Protein AF-A0A485AX51-F1 (afdb_monomer_lite)

Foldseek 3Di:
DDPDDDADFDPVLVVVLVVVVVVQVVCVVVVNHDPDLVLLPPFDFDQPCPDPDPSSSSNSRSSSCLRRLVPDQDPDHGVVLLVLLVQLLVLLVVLDPDDDPDSPVSSSVSSSVVSNVVSCVSVVPDDPPPVCVCCCVVPVSSVVSSVVSNPPD

Radius of gyration: 18.52 Å; chains: 1; bounding box: 38×30×52 Å

pLDDT: mean 83.09, std 11.22, range [34.0, 96.5]

Secondary structure (DSSP, 8-state):
----------HHHHHHHHHHHHHHHHHHHTT------GGG-SS-------SSSHHHHHHHHHHHHHTTTTS---SS--HHHHHHHHHHHHHHHTT-SS--S-HHHHHHHHHHHHHHHHHHHHTT-----TTTTTHHHH-HHHHHHHHHHHH--

Structure (mmCIF, N/CA/C/O backbone):
data_AF-A0A485AX51-F1
#
_entry.id   AF-A0A485AX51-F1
#
loop_
_atom_site.group_PDB
_atom_site.id
_atom_site.type_symbol
_atom_site.label_atom_id
_atom_site.label_alt_id
_atom_site.label_comp_id
_atom_site.label_asym_id
_atom_site.label_entity_id
_atom_site.label_seq_id
_atom_site.pdbx_PDB_ins_code
_atom_site.Cartn_x
_atom_site.Cartn_y
_atom_site.Cartn_z
_atom_site.occupancy
_atom_site.B_iso_or_equiv
_atom_site.auth_seq_id
_atom_site.auth_comp_id
_atom_site.auth_asym_id
_atom_site.auth_atom_id
_atom_site.pdbx_PDB_model_num
ATOM 1 N N . MET A 1 1 ? 10.110 15.513 17.846 1.00 34.00 1 MET A N 1
ATOM 2 C CA . MET A 1 1 ? 8.771 15.937 17.389 1.00 34.00 1 MET A CA 1
ATOM 3 C C . MET A 1 1 ? 8.409 15.068 16.193 1.00 34.00 1 MET A C 1
ATOM 5 O O . MET A 1 1 ? 8.931 15.291 15.112 1.00 34.00 1 MET A O 1
ATOM 9 N N . SER A 1 2 ? 7.656 13.989 16.422 1.00 38.25 2 SER A N 1
ATOM 10 C CA . SER A 1 2 ? 7.217 13.081 15.355 1.00 38.25 2 SER A CA 1
ATOM 11 C C . SER A 1 2 ? 6.112 13.782 14.566 1.00 38.25 2 SER A C 1
ATOM 13 O O . SER A 1 2 ? 5.036 14.034 15.104 1.00 38.25 2 SER A O 1
ATOM 15 N N . LEU A 1 3 ? 6.398 14.185 13.328 1.00 50.50 3 LEU A N 1
ATOM 16 C CA . LEU A 1 3 ? 5.372 14.642 12.396 1.00 50.50 3 LEU A CA 1
ATOM 17 C C . LEU A 1 3 ? 4.580 13.404 11.969 1.00 50.50 3 LEU A C 1
ATOM 19 O O . LEU A 1 3 ? 5.028 12.654 11.102 1.00 50.50 3 LEU A O 1
ATOM 23 N N . ALA A 1 4 ? 3.428 13.167 12.598 1.00 59.06 4 ALA A N 1
ATOM 24 C CA . ALA A 1 4 ? 2.505 12.144 12.126 1.00 59.06 4 ALA A CA 1
ATOM 25 C C . ALA A 1 4 ? 2.139 12.448 10.658 1.00 59.06 4 ALA A C 1
ATOM 27 O O . ALA A 1 4 ? 1.810 13.596 10.331 1.00 59.06 4 ALA A O 1
ATOM 28 N N . PRO A 1 5 ? 2.230 11.471 9.743 1.00 64.12 5 PRO A N 1
ATOM 29 C CA . PRO A 1 5 ? 2.022 11.709 8.331 1.00 64.12 5 PRO A CA 1
ATOM 30 C C . PRO A 1 5 ? 0.555 12.067 8.095 1.00 64.12 5 PRO A C 1
ATOM 32 O O . PRO A 1 5 ? -0.351 11.277 8.356 1.00 64.12 5 PRO A O 1
ATOM 35 N N . ALA A 1 6 ? 0.306 13.262 7.557 1.00 67.25 6 ALA A N 1
ATOM 36 C CA . ALA A 1 6 ? -1.037 13.674 7.173 1.00 67.25 6 ALA A CA 1
ATOM 37 C C . ALA A 1 6 ? -1.533 12.783 6.021 1.00 67.25 6 ALA A C 1
ATOM 39 O O . ALA A 1 6 ? -0.991 12.790 4.910 1.00 67.25 6 ALA A O 1
ATOM 40 N N . THR A 1 7 ? -2.545 11.963 6.291 1.00 73.06 7 THR A N 1
ATOM 41 C CA . THR A 1 7 ? -3.134 11.040 5.315 1.00 73.06 7 THR A CA 1
ATOM 42 C C . THR A 1 7 ? -4.379 11.660 4.707 1.00 73.06 7 THR A C 1
ATOM 44 O O . THR A 1 7 ? -5.375 11.870 5.394 1.00 73.06 7 THR A O 1
ATOM 47 N N . ARG A 1 8 ? -4.348 11.961 3.405 1.00 77.25 8 ARG A N 1
ATOM 48 C CA . ARG A 1 8 ? -5.536 12.439 2.689 1.00 77.25 8 ARG A CA 1
ATOM 49 C C . ARG A 1 8 ? -6.297 11.256 2.109 1.00 77.25 8 ARG A C 1
ATOM 51 O O . ARG A 1 8 ? -5.809 10.581 1.210 1.00 77.25 8 ARG A O 1
ATOM 58 N N . LEU A 1 9 ? -7.510 11.044 2.608 1.00 78.00 9 LEU A N 1
ATOM 59 C CA . LEU A 1 9 ? -8.449 10.071 2.061 1.00 78.00 9 LEU A CA 1
ATOM 60 C C . LEU A 1 9 ? -9.386 10.742 1.055 1.00 78.00 9 LEU A C 1
ATOM 62 O O . LEU A 1 9 ? -9.981 11.788 1.333 1.00 78.00 9 LEU A O 1
ATOM 66 N N . GLY A 1 10 ? -9.563 10.101 -0.100 1.00 80.69 10 GLY A N 1
ATOM 67 C CA . GLY A 1 10 ? -10.599 10.476 -1.059 1.00 80.69 10 GLY A CA 1
ATOM 68 C C . GLY A 1 10 ? -12.009 10.322 -0.473 1.00 80.69 10 GLY A C 1
ATOM 69 O O . GLY A 1 10 ? -12.208 9.765 0.607 1.00 80.69 10 GLY A O 1
ATOM 70 N N . TYR A 1 11 ? -13.023 10.811 -1.189 1.00 81.38 11 TYR A N 1
ATOM 71 C CA . TYR A 1 11 ? -14.420 10.735 -0.738 1.00 81.38 11 TYR A CA 1
ATOM 72 C C . TYR A 1 11 ? -14.872 9.297 -0.425 1.00 81.38 11 TYR A C 1
ATOM 74 O O . TYR A 1 11 ? -15.397 9.042 0.657 1.00 81.38 11 TYR A O 1
ATOM 82 N N . ASN A 1 12 ? -14.592 8.350 -1.325 1.00 81.06 12 ASN A N 1
ATOM 83 C CA . ASN A 1 12 ? -14.932 6.941 -1.116 1.00 81.06 12 ASN A CA 1
ATOM 84 C C . ASN A 1 12 ? -14.142 6.335 0.051 1.00 81.06 12 ASN A C 1
ATOM 86 O O . ASN A 1 12 ? -14.740 5.691 0.905 1.00 81.06 12 ASN A O 1
ATOM 90 N N . GLY A 1 13 ? -12.836 6.612 0.149 1.00 83.81 13 GLY A N 1
ATOM 91 C CA . GLY A 1 13 ? -12.007 6.126 1.258 1.00 83.81 13 GLY A CA 1
ATOM 92 C C . GLY A 1 13 ? -12.520 6.578 2.627 1.00 83.81 13 GLY A C 1
ATOM 93 O O . GLY A 1 13 ? -12.593 5.775 3.550 1.00 83.81 13 GLY A O 1
ATOM 94 N N . ARG A 1 14 ? -12.985 7.830 2.747 1.00 88.44 14 ARG A N 1
ATOM 95 C CA . ARG A 1 14 ? -13.615 8.327 3.983 1.00 88.44 14 ARG A CA 1
ATOM 96 C C . ARG A 1 14 ? -14.893 7.569 4.338 1.00 88.44 14 ARG A C 1
ATOM 98 O O . ARG A 1 14 ? -15.076 7.214 5.497 1.00 88.44 14 ARG A O 1
ATOM 105 N N . LYS A 1 15 ? -15.763 7.298 3.359 1.00 88.31 15 LYS A N 1
ATOM 106 C CA . LYS A 1 15 ? -16.984 6.507 3.587 1.00 88.31 15 LYS A CA 1
ATOM 107 C C . LYS A 1 15 ? -16.663 5.090 4.051 1.00 88.31 15 LYS A C 1
ATOM 109 O O . LYS A 1 15 ? -17.234 4.644 5.040 1.00 88.31 15 LYS A O 1
ATOM 114 N N . TYR A 1 16 ? -15.743 4.412 3.366 1.00 88.00 16 TYR A N 1
ATOM 115 C CA . TYR A 1 16 ? -15.329 3.058 3.731 1.00 88.00 16 TYR A CA 1
ATOM 116 C C . TYR A 1 16 ? -14.746 3.004 5.140 1.00 88.00 16 TYR A C 1
ATOM 118 O O . TYR A 1 16 ? -15.143 2.147 5.924 1.00 88.00 16 TYR A O 1
ATOM 126 N N . LEU A 1 17 ? -13.876 3.956 5.488 1.00 91.06 17 LEU A N 1
ATOM 127 C CA . LEU A 1 17 ? -13.289 4.027 6.821 1.00 91.06 17 LEU A CA 1
ATOM 128 C C . LEU A 1 17 ? -14.355 4.212 7.911 1.00 91.06 17 LEU A C 1
ATOM 130 O O . LEU A 1 17 ? -14.312 3.526 8.927 1.00 91.06 17 LEU A O 1
ATOM 134 N N . LEU A 1 18 ? -15.338 5.092 7.692 1.00 92.94 18 LEU A N 1
ATOM 135 C CA . LEU A 1 18 ? -16.434 5.305 8.644 1.00 92.94 18 LEU A CA 1
ATOM 136 C C . LEU A 1 18 ? -17.280 4.044 8.848 1.00 92.94 18 LEU A C 1
ATOM 138 O O . LEU A 1 18 ? -17.619 3.709 9.984 1.00 92.94 18 LEU A O 1
ATOM 142 N N . VAL A 1 19 ? -17.608 3.339 7.762 1.00 92.31 19 VAL A N 1
ATOM 143 C CA . VAL A 1 19 ? -18.356 2.077 7.834 1.00 92.31 19 VAL A CA 1
ATOM 144 C C . VAL A 1 19 ? -17.548 1.023 8.588 1.00 92.31 19 VAL A C 1
ATOM 146 O O . VAL A 1 19 ? -18.079 0.405 9.508 1.00 92.31 19 VAL A O 1
ATOM 149 N N . TYR A 1 20 ? -16.264 0.859 8.257 1.00 92.50 20 TYR A N 1
ATOM 150 C CA . TYR A 1 20 ? -15.386 -0.090 8.938 1.00 92.50 20 TYR A CA 1
ATOM 151 C C . TYR A 1 20 ? -15.294 0.197 10.437 1.00 92.50 20 TYR A C 1
ATOM 153 O O . TYR A 1 20 ? -15.545 -0.698 11.236 1.00 92.50 20 TYR A O 1
ATOM 161 N N . LEU A 1 21 ? -15.007 1.443 10.828 1.00 94.38 21 LEU A N 1
ATOM 162 C CA . LEU A 1 21 ? -14.894 1.822 12.238 1.00 94.38 21 LEU A CA 1
ATOM 163 C C . LEU A 1 21 ? -16.207 1.596 12.993 1.00 94.38 21 LEU A C 1
ATOM 165 O O . LEU A 1 21 ? -16.190 1.105 14.117 1.00 94.38 21 LEU A O 1
ATOM 169 N N . SER A 1 22 ? -17.349 1.891 12.366 1.00 95.12 22 SER A N 1
ATOM 170 C CA . SER A 1 22 ? -18.664 1.636 12.968 1.00 95.12 22 SER A CA 1
ATOM 171 C C . SER A 1 22 ? -18.877 0.144 13.248 1.00 95.12 22 SER A C 1
ATOM 173 O O . SER A 1 22 ? -19.359 -0.225 14.319 1.00 95.12 22 SER A O 1
ATOM 175 N N . LEU A 1 23 ? -18.486 -0.721 12.307 1.00 94.44 23 LEU A N 1
ATOM 176 C CA . LEU A 1 23 ? -18.565 -2.174 12.463 1.00 94.44 23 LEU A CA 1
ATOM 177 C C . LEU A 1 23 ? -17.560 -2.696 13.495 1.00 94.44 23 LEU A C 1
ATOM 179 O O . LEU A 1 23 ? -17.936 -3.512 14.333 1.00 94.44 23 LEU A O 1
ATOM 183 N N . ALA A 1 24 ? -16.317 -2.213 13.464 1.00 93.81 24 ALA A N 1
ATOM 184 C CA . ALA A 1 24 ? -15.263 -2.600 14.396 1.00 93.81 24 ALA A CA 1
ATOM 185 C C . ALA A 1 24 ? -15.654 -2.258 15.838 1.00 93.81 24 ALA A C 1
ATOM 187 O O . ALA A 1 24 ? -15.677 -3.140 16.686 1.00 93.81 24 ALA A O 1
ATOM 188 N N . LEU A 1 25 ? -16.090 -1.023 16.103 1.00 95.00 25 LEU A N 1
ATOM 189 C CA . LEU A 1 25 ? -16.519 -0.606 17.442 1.00 95.00 25 LEU A CA 1
ATOM 190 C C . LEU A 1 25 ? -17.720 -1.413 17.949 1.00 95.00 25 LEU A C 1
ATOM 192 O O . LEU A 1 25 ? -17.779 -1.777 19.122 1.00 95.00 25 LEU A O 1
ATOM 196 N N . HIS A 1 26 ? -18.681 -1.719 17.074 1.00 96.50 26 HIS A N 1
ATOM 197 C CA . HIS A 1 26 ? -19.831 -2.545 17.443 1.00 96.50 26 HIS A CA 1
ATOM 198 C C . HIS A 1 26 ? -19.438 -3.993 17.750 1.00 96.50 26 HIS A C 1
ATOM 200 O O . HIS A 1 26 ? -19.996 -4.607 18.659 1.00 96.50 26 HIS A O 1
ATOM 206 N N . ARG A 1 27 ? -18.473 -4.529 17.001 1.00 95.19 27 ARG A N 1
ATOM 207 C CA . ARG A 1 27 ? -17.911 -5.866 17.187 1.00 95.19 27 ARG A CA 1
ATOM 208 C C . ARG A 1 27 ? -17.113 -5.956 18.496 1.00 95.19 27 ARG A C 1
ATOM 210 O O . ARG A 1 27 ? -17.414 -6.826 19.307 1.00 95.19 27 ARG A O 1
ATOM 217 N N . ILE A 1 28 ? -16.217 -5.002 18.749 1.00 94.69 28 ILE A N 1
ATOM 218 C CA . ILE A 1 28 ? -15.446 -4.859 19.998 1.00 94.69 28 ILE A CA 1
ATOM 219 C C . ILE A 1 28 ? -16.390 -4.755 21.202 1.00 94.69 28 ILE A C 1
ATOM 221 O O . ILE A 1 28 ? -16.275 -5.500 22.169 1.00 94.69 28 ILE A O 1
ATOM 225 N N . LYS A 1 29 ? -17.429 -3.910 21.124 1.00 95.44 29 LYS A N 1
ATOM 226 C CA . LYS A 1 29 ? -18.430 -3.776 22.200 1.00 95.44 29 LYS A CA 1
ATOM 227 C C . LYS A 1 29 ? -19.137 -5.097 22.545 1.00 95.44 29 LYS A C 1
ATOM 229 O O . LYS A 1 29 ? -19.657 -5.242 23.649 1.00 95.44 29 LYS A O 1
ATOM 234 N N . ARG A 1 30 ? -19.200 -6.042 21.604 1.00 96.44 30 ARG A N 1
ATOM 235 C CA . ARG A 1 30 ? -19.802 -7.371 21.785 1.00 96.44 30 ARG A CA 1
ATOM 236 C C . ARG A 1 30 ? -18.787 -8.452 22.186 1.00 96.44 30 ARG A C 1
ATOM 238 O O . ARG A 1 30 ? -19.191 -9.604 22.299 1.00 96.44 30 ARG A O 1
ATOM 245 N N . GLY A 1 31 ? -17.520 -8.099 22.413 1.00 94.75 31 GLY A N 1
ATOM 246 C CA . GLY A 1 31 ? -16.452 -9.044 22.757 1.00 94.75 31 GLY A CA 1
ATOM 247 C C . GLY A 1 31 ? -16.045 -9.938 21.586 1.00 94.75 31 GLY A C 1
ATOM 248 O O . GLY A 1 31 ? -15.770 -11.122 21.768 1.00 94.75 31 GLY A O 1
ATOM 249 N N . HIS A 1 32 ? -16.110 -9.406 20.365 1.00 94.75 32 HIS A N 1
ATOM 250 C CA . HIS A 1 32 ? -15.766 -10.118 19.133 1.00 94.75 32 HIS A CA 1
ATOM 251 C C . HIS A 1 32 ? -14.505 -9.546 18.474 1.00 94.75 32 HIS A C 1
ATOM 253 O O . HIS A 1 32 ? -14.442 -9.444 17.250 1.00 94.75 32 HIS A O 1
ATOM 259 N N . ASP A 1 33 ? -13.540 -9.119 19.277 1.00 93.75 33 ASP A N 1
ATOM 260 C CA . ASP A 1 33 ? -12.263 -8.523 18.883 1.00 93.75 33 ASP A CA 1
ATOM 261 C C . ASP A 1 33 ? -11.487 -9.401 17.881 1.00 93.75 33 ASP A C 1
ATOM 263 O O . ASP A 1 33 ? -11.658 -10.624 17.831 1.00 93.75 33 ASP A O 1
ATOM 267 N N . ILE A 1 34 ? -10.668 -8.774 17.031 1.00 92.38 34 ILE A N 1
ATOM 268 C CA . ILE A 1 34 ? -9.740 -9.513 16.169 1.00 92.38 34 ILE A CA 1
ATOM 269 C C . ILE A 1 34 ? -8.627 -10.018 17.075 1.00 92.38 34 ILE A C 1
ATOM 271 O O . ILE A 1 34 ? -8.007 -9.231 17.768 1.00 92.38 34 ILE A O 1
ATOM 275 N N . THR A 1 35 ? -8.380 -11.323 17.052 1.00 89.44 35 THR A N 1
ATOM 276 C CA . THR A 1 35 ? -7.332 -11.973 17.860 1.00 89.44 35 THR A CA 1
ATOM 277 C C . THR A 1 35 ? -6.253 -12.646 17.010 1.00 89.44 35 THR A C 1
ATOM 279 O O . THR A 1 35 ? -5.344 -13.290 17.528 1.00 89.44 35 THR A O 1
ATOM 282 N N . ASP A 1 36 ? -6.385 -12.560 15.683 1.00 89.25 36 ASP A N 1
ATOM 283 C CA . ASP A 1 36 ? -5.388 -13.025 14.724 1.00 89.25 36 ASP A CA 1
ATOM 284 C C . ASP A 1 36 ? -5.323 -12.059 13.540 1.00 89.25 36 ASP A C 1
ATOM 286 O O . ASP A 1 36 ? -6.054 -12.178 12.552 1.00 89.25 36 ASP A O 1
ATOM 290 N N . SER A 1 37 ? -4.424 -11.085 13.646 1.00 86.38 37 SER A N 1
ATOM 291 C CA . SER A 1 37 ? -4.192 -10.074 12.616 1.00 86.38 37 SER A CA 1
ATOM 292 C C . SER A 1 37 ? -3.098 -10.465 11.612 1.00 86.38 37 SER A C 1
ATOM 294 O O . SER A 1 37 ? -2.713 -9.651 10.771 1.00 86.38 37 SER A O 1
ATOM 296 N N . ARG A 1 38 ? -2.597 -11.715 11.614 1.00 86.44 38 ARG A N 1
ATOM 297 C CA . ARG A 1 38 ? -1.468 -12.136 10.750 1.00 86.44 38 ARG A CA 1
ATOM 298 C C . ARG A 1 38 ? -1.719 -11.901 9.263 1.00 86.44 38 ARG A C 1
ATOM 300 O O . ARG A 1 38 ? -0.789 -11.597 8.518 1.00 86.44 38 ARG A O 1
ATOM 307 N N . MET A 1 39 ? -2.973 -12.004 8.825 1.00 82.69 39 MET A N 1
ATOM 308 C CA . MET A 1 39 ? -3.362 -11.727 7.437 1.00 82.69 39 MET A CA 1
ATOM 309 C C . MET A 1 39 ? -3.204 -10.251 7.044 1.00 82.69 39 MET A C 1
ATOM 311 O O . MET A 1 39 ? -3.188 -9.946 5.854 1.00 82.69 39 MET A O 1
ATOM 315 N N . CYS A 1 40 ? -3.050 -9.347 8.012 1.00 83.75 40 CYS A N 1
ATOM 316 C CA . CYS A 1 40 ? -2.834 -7.917 7.813 1.00 83.75 40 CYS A CA 1
ATOM 317 C C . CYS A 1 40 ? -1.353 -7.515 7.836 1.00 83.75 40 CYS A C 1
ATOM 319 O O . CYS A 1 40 ? -1.059 -6.350 7.600 1.00 83.75 40 CYS A O 1
ATOM 321 N N . ASN A 1 41 ? -0.416 -8.449 8.038 1.00 84.69 41 ASN A N 1
ATOM 322 C CA . ASN A 1 41 ? 1.022 -8.165 8.089 1.00 84.69 41 ASN A CA 1
ATOM 323 C C . ASN A 1 41 ? 1.757 -8.581 6.801 1.00 84.69 41 ASN A C 1
ATOM 325 O O . ASN A 1 41 ? 2.671 -9.404 6.821 1.00 84.69 41 ASN A O 1
ATOM 329 N N . PHE A 1 42 ? 1.313 -8.071 5.652 1.00 86.75 42 PHE A N 1
ATOM 330 C CA . PHE A 1 42 ? 1.953 -8.360 4.358 1.00 86.75 42 PHE A CA 1
ATOM 331 C C . PHE A 1 42 ? 2.723 -7.174 3.770 1.00 86.75 42 PHE A C 1
ATOM 333 O O . PHE A 1 42 ? 3.427 -7.354 2.779 1.00 86.75 42 PHE A O 1
ATOM 340 N N . LEU A 1 43 ? 2.586 -5.984 4.360 1.00 86.56 43 LEU A N 1
ATOM 341 C CA . LEU A 1 43 ? 3.319 -4.769 4.013 1.00 86.56 43 LEU A CA 1
ATOM 342 C C . LEU A 1 43 ? 3.531 -3.935 5.276 1.00 86.56 43 LEU A C 1
ATOM 344 O O . LEU A 1 43 ? 2.680 -3.913 6.164 1.00 86.56 43 LEU A O 1
ATOM 348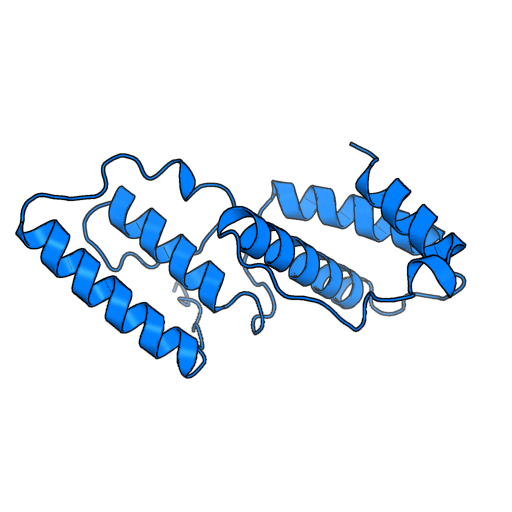 N N . THR A 1 44 ? 4.626 -3.187 5.312 1.00 86.56 44 THR A N 1
ATOM 349 C CA . THR A 1 44 ? 4.866 -2.171 6.339 1.00 86.56 44 THR A CA 1
ATOM 350 C C . THR A 1 44 ? 3.808 -1.060 6.266 1.00 86.56 44 THR A C 1
ATOM 352 O O . THR A 1 44 ? 3.566 -0.479 5.202 1.00 86.56 44 THR A O 1
ATOM 355 N N . THR A 1 45 ? 3.191 -0.738 7.405 1.00 85.50 45 THR A N 1
ATOM 356 C CA . THR A 1 45 ? 2.180 0.321 7.561 1.00 85.50 45 THR A CA 1
ATOM 357 C C . THR A 1 45 ? 2.639 1.371 8.571 1.00 85.50 45 THR A C 1
ATOM 359 O O . THR A 1 45 ? 3.598 1.175 9.317 1.00 85.50 45 THR A O 1
ATOM 362 N N . TYR A 1 46 ? 1.980 2.532 8.564 1.00 84.50 46 TYR A N 1
ATOM 363 C CA . TYR A 1 46 ? 2.198 3.530 9.606 1.00 84.50 46 TYR A CA 1
ATOM 364 C C . TYR A 1 46 ? 1.307 3.201 10.812 1.00 84.50 46 TYR A C 1
ATOM 366 O O . TYR A 1 46 ? 0.104 3.057 10.594 1.00 84.50 46 TYR A O 1
ATOM 374 N N . PRO A 1 47 ? 1.849 3.141 12.043 1.00 86.75 47 PRO A N 1
ATOM 375 C CA . PRO A 1 47 ? 1.060 2.848 13.232 1.00 86.75 47 PRO A CA 1
ATOM 376 C C . PRO A 1 47 ? 0.270 4.085 13.667 1.00 86.75 47 PRO A C 1
ATOM 378 O O . PRO A 1 47 ? 0.832 5.010 14.259 1.00 86.75 47 PRO A O 1
ATOM 381 N N . TYR A 1 48 ? -1.030 4.140 13.363 1.00 84.56 48 TYR A N 1
ATOM 382 C CA . TYR A 1 48 ? -1.853 5.301 13.727 1.00 84.56 48 TYR A CA 1
ATOM 383 C C . TYR A 1 48 ? -2.319 5.273 15.189 1.00 84.56 48 TYR A C 1
ATOM 385 O O . TYR A 1 48 ? -2.720 6.320 15.698 1.00 84.56 48 TYR A O 1
ATOM 393 N N . ALA A 1 49 ? -2.254 4.113 15.853 1.00 86.06 49 ALA A N 1
ATOM 394 C CA . ALA A 1 49 ? -2.620 3.923 17.260 1.00 86.06 49 ALA A CA 1
ATOM 395 C C . ALA A 1 49 ? -4.030 4.455 17.606 1.00 86.06 49 ALA A C 1
ATOM 397 O O . ALA A 1 49 ? -4.227 5.148 18.603 1.00 86.06 49 ALA A O 1
ATOM 398 N N . VAL A 1 50 ? -5.010 4.183 16.737 1.00 87.44 50 VAL A N 1
ATOM 399 C CA . VAL A 1 50 ? -6.384 4.708 16.866 1.00 87.44 50 VAL A CA 1
ATOM 400 C C . VAL A 1 50 ? -7.222 3.873 17.836 1.00 87.44 50 VAL A C 1
ATOM 402 O O . VAL A 1 50 ? -8.042 4.422 18.569 1.00 87.44 50 VAL A O 1
ATOM 405 N N . LEU A 1 51 ? -7.043 2.554 17.819 1.00 88.69 51 LEU A N 1
ATOM 406 C CA . LEU A 1 51 ? -7.706 1.592 18.696 1.00 88.69 51 LEU A CA 1
ATOM 407 C C . LEU A 1 51 ? -6.757 1.181 19.830 1.00 88.69 51 LEU A C 1
ATOM 409 O O . LEU A 1 51 ? -5.556 1.426 19.765 1.00 88.69 51 LEU A O 1
ATOM 413 N N . SER A 1 52 ? -7.295 0.618 20.911 1.00 85.56 52 SER A N 1
ATOM 414 C CA . SER A 1 52 ? -6.486 0.229 22.079 1.00 85.56 52 SER A CA 1
ATOM 415 C C . SER A 1 52 ? -5.881 -1.168 21.964 1.00 85.56 52 SER A C 1
ATOM 417 O O . SER A 1 52 ? -4.893 -1.441 22.633 1.00 85.56 52 SER A O 1
ATOM 419 N N . ASP A 1 53 ? -6.490 -2.033 21.155 1.00 91.25 53 ASP A N 1
ATOM 420 C CA . ASP A 1 53 ? -6.023 -3.391 20.898 1.00 91.25 53 ASP A CA 1
ATOM 421 C C . ASP A 1 53 ? -5.055 -3.416 19.702 1.00 91.25 53 ASP A C 1
ATOM 423 O O . ASP A 1 53 ? -5.274 -2.721 18.702 1.00 91.25 53 ASP A O 1
ATOM 427 N N . ASP A 1 54 ? -3.976 -4.190 19.826 1.00 90.81 54 ASP A N 1
ATOM 428 C CA . ASP A 1 54 ? -2.886 -4.230 18.845 1.00 90.81 54 ASP A CA 1
ATOM 429 C C . ASP A 1 54 ? -3.307 -4.911 17.537 1.00 90.81 54 ASP A C 1
ATOM 431 O O . ASP A 1 54 ? -2.962 -4.427 16.455 1.00 90.81 54 ASP A O 1
ATOM 435 N N . ASP A 1 55 ? -4.084 -5.994 17.614 1.00 92.19 55 ASP A N 1
ATOM 436 C CA . ASP A 1 55 ? -4.556 -6.729 16.441 1.00 92.19 55 ASP A CA 1
ATOM 437 C C . ASP A 1 55 ? -5.585 -5.897 15.662 1.00 92.19 55 ASP A C 1
ATOM 439 O O . ASP A 1 55 ? -5.507 -5.778 14.434 1.00 92.19 55 ASP A O 1
ATOM 443 N N . GLU A 1 56 ? -6.503 -5.242 16.372 1.00 93.12 56 GLU A N 1
ATOM 444 C CA . GLU A 1 56 ? -7.45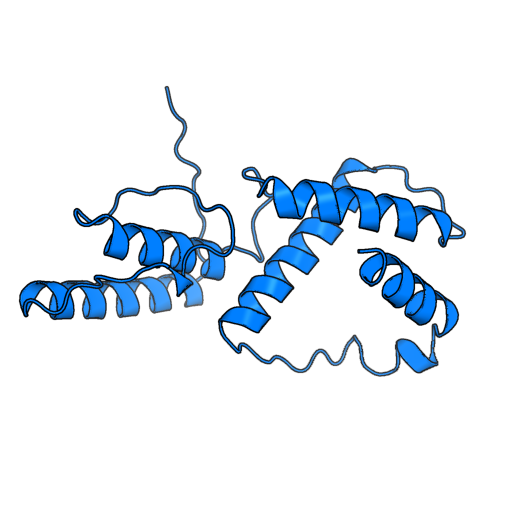2 -4.288 15.793 1.00 93.12 56 GLU A CA 1
ATOM 445 C C . GLU A 1 56 ? -6.751 -3.115 15.099 1.00 93.12 56 GLU A C 1
ATOM 447 O O . GLU A 1 56 ? -7.128 -2.723 13.984 1.00 93.12 56 GLU A O 1
ATOM 452 N N . ASN A 1 57 ? -5.723 -2.553 15.742 1.00 91.88 57 ASN A N 1
ATOM 453 C CA . ASN A 1 57 ? -4.926 -1.484 15.153 1.00 91.88 57 ASN A CA 1
ATOM 454 C C . ASN A 1 57 ? -4.189 -1.954 13.909 1.00 91.88 57 ASN A C 1
ATOM 456 O O . ASN A 1 57 ? -4.232 -1.254 12.902 1.00 91.88 57 ASN A O 1
ATOM 460 N N . LEU A 1 58 ? -3.566 -3.134 13.936 1.00 91.50 58 LEU A N 1
ATOM 461 C CA . LEU A 1 58 ? -2.832 -3.640 12.780 1.00 91.50 58 LEU A CA 1
ATOM 462 C C . LEU A 1 58 ? -3.753 -3.790 11.563 1.00 91.50 58 LEU A C 1
ATOM 464 O O . LEU A 1 58 ? -3.402 -3.395 10.445 1.00 91.50 58 LEU A O 1
ATOM 468 N N . CYS A 1 59 ? -4.968 -4.300 11.779 1.00 90.75 59 CYS A N 1
ATOM 469 C CA . CYS A 1 59 ? -5.986 -4.376 10.738 1.00 90.75 59 CYS A CA 1
ATOM 470 C C . CYS A 1 59 ? -6.395 -2.988 10.222 1.00 90.75 59 CYS A C 1
ATOM 472 O O . CYS A 1 59 ? -6.508 -2.786 9.008 1.00 90.75 59 CYS A O 1
ATOM 474 N N . LEU A 1 60 ? -6.596 -2.018 11.117 1.00 91.50 60 LEU A N 1
ATOM 475 C CA . LEU A 1 60 ? -6.966 -0.650 10.756 1.00 91.50 60 LEU A CA 1
ATOM 476 C C . LEU A 1 60 ? -5.847 0.085 10.002 1.00 91.50 60 LEU A C 1
ATOM 478 O O . LEU A 1 60 ? -6.118 0.760 9.007 1.00 91.50 60 LEU A O 1
ATOM 482 N N . ASP A 1 61 ? -4.597 -0.067 10.426 1.00 90.19 61 ASP A N 1
ATOM 483 C CA . ASP A 1 61 ? -3.431 0.537 9.786 1.00 90.19 61 ASP A CA 1
ATOM 484 C C . ASP A 1 61 ? -3.275 0.010 8.353 1.00 90.19 61 ASP A C 1
ATOM 486 O O . ASP A 1 61 ? -3.081 0.790 7.411 1.00 90.19 61 ASP A O 1
ATOM 490 N N . MET A 1 62 ? -3.449 -1.304 8.165 1.00 89.56 62 MET A N 1
ATOM 491 C CA . MET A 1 62 ? -3.448 -1.931 6.843 1.00 89.56 62 MET A CA 1
ATOM 492 C C . MET A 1 62 ? -4.624 -1.464 5.980 1.00 89.56 62 MET A C 1
ATOM 494 O O . MET A 1 62 ? -4.450 -1.163 4.795 1.00 89.56 62 MET A O 1
ATOM 498 N N . LEU A 1 63 ? -5.818 -1.314 6.561 1.00 89.12 63 LEU A N 1
ATOM 499 C CA . LEU A 1 63 ? -6.962 -0.744 5.853 1.00 89.12 63 LEU A CA 1
ATOM 500 C C . LEU A 1 63 ? -6.662 0.685 5.380 1.00 89.12 63 LEU A C 1
ATOM 502 O O . LEU A 1 63 ? -6.877 1.001 4.211 1.00 89.12 63 LEU A O 1
ATOM 506 N N . ILE A 1 64 ? -6.140 1.556 6.244 1.00 87.25 64 ILE A N 1
ATOM 507 C CA . ILE A 1 64 ? -5.814 2.942 5.876 1.00 87.25 64 ILE A CA 1
ATOM 508 C C . ILE A 1 64 ? -4.755 2.971 4.766 1.00 87.25 64 ILE A C 1
ATOM 510 O O . ILE A 1 64 ? -4.874 3.756 3.817 1.00 87.25 64 ILE A O 1
ATOM 514 N N . ALA A 1 65 ? -3.755 2.093 4.831 1.00 84.12 65 ALA A N 1
ATOM 515 C CA . ALA A 1 65 ? -2.771 1.931 3.766 1.00 84.12 65 ALA A CA 1
ATOM 516 C C . ALA A 1 65 ? -3.438 1.537 2.430 1.00 84.12 65 ALA A C 1
ATOM 518 O O . ALA A 1 65 ? -3.212 2.182 1.401 1.00 84.12 65 ALA A O 1
ATOM 519 N N . SER A 1 66 ? -4.376 0.584 2.463 1.00 83.50 66 SER A N 1
ATOM 520 C CA . SER A 1 66 ? -5.166 0.152 1.298 1.00 83.50 66 SER A CA 1
ATOM 521 C C . SER A 1 66 ? -6.101 1.217 0.718 1.00 83.50 66 SER A C 1
ATOM 523 O O . SER A 1 66 ? -6.516 1.121 -0.432 1.00 83.50 66 SER A O 1
ATOM 525 N N . LEU A 1 67 ? -6.430 2.263 1.474 1.00 83.00 67 LEU A N 1
ATOM 526 C CA . LEU A 1 67 ? -7.266 3.365 0.991 1.00 83.00 67 LEU A CA 1
ATOM 527 C C . LEU A 1 67 ? -6.443 4.531 0.426 1.00 83.00 67 LEU A C 1
ATOM 529 O O . LEU A 1 67 ? -7.013 5.488 -0.103 1.00 83.00 67 LEU A O 1
ATOM 533 N N . THR A 1 68 ? -5.115 4.485 0.564 1.00 77.94 68 THR A N 1
ATOM 534 C CA . THR A 1 68 ? -4.227 5.631 0.304 1.00 77.94 68 THR A CA 1
ATOM 535 C C . THR A 1 68 ? -3.120 5.342 -0.706 1.00 77.94 68 THR A C 1
ATOM 537 O O . THR A 1 68 ? -2.417 6.273 -1.101 1.00 77.94 68 THR A O 1
ATOM 540 N N . PHE A 1 69 ? -3.023 4.102 -1.202 1.00 70.00 69 PHE A N 1
ATOM 541 C CA . PHE A 1 69 ? -1.982 3.656 -2.139 1.00 70.00 69 PHE A CA 1
ATOM 542 C C . PHE A 1 69 ? -1.911 4.449 -3.455 1.00 70.00 69 PHE A C 1
ATOM 544 O O . PHE A 1 69 ? -0.850 4.527 -4.057 1.00 70.00 69 PHE A O 1
ATOM 551 N N . ILE A 1 70 ? -3.015 5.059 -3.903 1.00 63.66 70 ILE A N 1
ATOM 552 C CA . ILE A 1 70 ? -3.081 5.780 -5.191 1.00 63.66 70 ILE A CA 1
ATOM 553 C C . ILE A 1 70 ? -2.498 7.203 -5.094 1.00 63.66 70 ILE A C 1
ATOM 555 O O . ILE A 1 70 ? -2.102 7.786 -6.100 1.00 63.66 70 ILE A O 1
ATOM 559 N N . HIS A 1 71 ? -2.472 7.806 -3.901 1.00 57.47 71 HIS A N 1
ATOM 560 C CA . HIS A 1 71 ? -2.335 9.264 -3.758 1.00 57.47 71 HIS A CA 1
ATOM 561 C C . HIS A 1 71 ? -1.146 9.726 -2.913 1.00 57.47 71 HIS A C 1
ATOM 563 O O . HIS A 1 71 ? -1.071 10.912 -2.579 1.00 57.47 71 HIS A O 1
ATOM 569 N N . ARG A 1 72 ? -0.218 8.835 -2.552 1.00 54.25 72 ARG A N 1
ATOM 570 C CA . ARG A 1 72 ? 0.920 9.198 -1.703 1.00 54.25 72 ARG A CA 1
ATOM 571 C C . ARG A 1 72 ? 2.255 9.146 -2.446 1.00 54.25 72 ARG A C 1
ATOM 573 O O . ARG A 1 72 ? 2.590 8.092 -2.977 1.00 54.25 72 ARG A O 1
ATOM 580 N N . PRO A 1 73 ? 3.082 10.211 -2.395 1.00 53.94 73 PRO A N 1
ATOM 581 C CA . PRO A 1 73 ? 4.521 9.999 -2.420 1.00 53.94 73 PRO A CA 1
ATOM 582 C C . PRO A 1 73 ? 4.849 9.131 -1.202 1.00 53.94 73 PRO A C 1
ATOM 584 O O . PRO A 1 73 ? 4.576 9.512 -0.062 1.00 53.94 73 PRO A O 1
ATOM 587 N N . PHE A 1 74 ? 5.320 7.914 -1.453 1.00 61.62 74 PHE A N 1
ATOM 588 C CA . PHE A 1 74 ? 5.589 6.945 -0.405 1.00 61.62 74 PHE A CA 1
ATOM 589 C C . PHE A 1 74 ? 6.743 7.454 0.470 1.00 61.62 74 PHE A C 1
ATOM 591 O O . PHE A 1 74 ? 7.898 7.475 0.057 1.00 61.62 74 PHE A O 1
ATOM 598 N N . THR A 1 75 ? 6.422 7.916 1.679 1.00 63.47 75 THR A N 1
ATOM 599 C CA . THR A 1 75 ? 7.408 8.291 2.709 1.00 63.47 75 THR A CA 1
ATOM 600 C C . THR A 1 75 ? 7.748 7.121 3.634 1.00 63.47 75 THR A C 1
ATOM 602 O O . THR A 1 75 ? 8.536 7.290 4.558 1.00 63.47 75 THR A O 1
ATOM 605 N N . LEU A 1 76 ? 7.134 5.952 3.421 1.00 74.00 76 LEU A N 1
ATOM 606 C CA . LEU A 1 76 ? 7.289 4.758 4.250 1.00 74.00 76 LEU A CA 1
ATOM 607 C C . LEU A 1 76 ? 7.482 3.526 3.368 1.00 74.00 76 LEU A C 1
ATOM 609 O O . LEU A 1 76 ? 6.514 2.902 2.954 1.00 74.00 76 LEU A O 1
ATOM 613 N N . TYR A 1 77 ? 8.726 3.179 3.072 1.00 80.06 77 TYR A N 1
ATOM 614 C CA . TYR A 1 77 ? 9.030 2.007 2.261 1.00 80.06 77 TYR A CA 1
ATOM 615 C C . TYR A 1 77 ? 9.029 0.738 3.110 1.00 80.06 77 TYR A C 1
ATOM 617 O O . TYR A 1 77 ? 9.654 0.696 4.168 1.00 80.06 77 TYR A O 1
ATOM 625 N N . ASP A 1 78 ? 8.366 -0.302 2.614 1.00 86.88 78 ASP A N 1
ATOM 626 C CA . ASP A 1 78 ? 8.533 -1.652 3.124 1.00 86.88 78 ASP A CA 1
ATOM 627 C C . ASP A 1 78 ? 9.931 -2.154 2.719 1.00 86.88 78 ASP A C 1
ATOM 629 O O . ASP A 1 78 ? 10.239 -2.135 1.525 1.00 86.88 78 ASP A O 1
ATOM 633 N N . PRO A 1 79 ? 10.805 -2.558 3.659 1.00 86.75 79 PRO A N 1
ATOM 634 C CA . PRO A 1 79 ? 12.203 -2.856 3.344 1.00 86.75 79 PRO A CA 1
ATOM 635 C C . PRO A 1 79 ? 12.390 -3.999 2.342 1.00 86.75 79 PRO A C 1
ATOM 637 O O . PRO A 1 79 ? 13.252 -3.917 1.462 1.00 86.75 79 PRO A O 1
ATOM 640 N N . LEU A 1 80 ? 11.585 -5.060 2.459 1.00 89.38 80 LEU A N 1
ATOM 641 C CA . LEU A 1 80 ? 11.679 -6.226 1.580 1.00 89.38 80 LEU A CA 1
ATOM 642 C C . LEU A 1 80 ? 11.183 -5.872 0.182 1.00 89.38 80 LEU A C 1
ATOM 644 O O . LEU A 1 80 ? 11.862 -6.156 -0.810 1.00 89.38 80 LEU A O 1
ATOM 648 N N . LEU A 1 81 ? 10.041 -5.184 0.108 1.00 90.12 81 LEU A N 1
ATOM 649 C CA . LEU A 1 81 ? 9.510 -4.703 -1.158 1.00 90.12 81 LEU A CA 1
ATOM 650 C C . LEU A 1 81 ? 10.460 -3.698 -1.812 1.00 90.12 81 LEU A C 1
ATOM 652 O O . LEU A 1 81 ? 10.704 -3.791 -3.007 1.00 90.12 81 LEU A O 1
ATOM 656 N N . ALA A 1 82 ? 11.037 -2.771 -1.050 1.00 90.75 82 ALA A N 1
ATOM 657 C CA . ALA A 1 82 ? 11.961 -1.768 -1.565 1.00 90.75 82 ALA A CA 1
ATOM 658 C C . ALA A 1 82 ? 13.192 -2.409 -2.209 1.00 90.75 82 ALA A C 1
ATOM 660 O O . ALA A 1 82 ? 13.565 -2.061 -3.331 1.00 90.75 82 ALA A O 1
ATOM 661 N N . ALA A 1 83 ? 13.783 -3.400 -1.53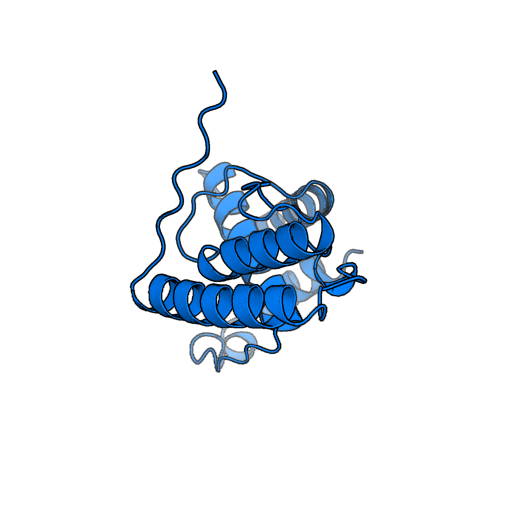7 1.00 90.94 83 ALA A N 1
ATOM 662 C CA . ALA A 1 83 ? 14.909 -4.149 -2.077 1.00 90.94 83 ALA A CA 1
ATOM 663 C C . ALA A 1 83 ? 14.538 -4.892 -3.370 1.00 90.94 83 ALA A C 1
ATOM 665 O O . ALA A 1 83 ? 15.315 -4.883 -4.326 1.00 90.94 83 ALA A O 1
ATOM 666 N N . HIS A 1 84 ? 13.356 -5.513 -3.422 1.00 91.19 84 HIS A N 1
ATOM 667 C CA . HIS A 1 84 ? 12.861 -6.183 -4.625 1.00 91.19 84 HIS A CA 1
ATOM 668 C C . HIS A 1 84 ? 12.612 -5.186 -5.770 1.00 91.19 84 HIS A C 1
ATOM 670 O O . HIS A 1 84 ? 13.135 -5.358 -6.871 1.00 91.19 84 HIS A O 1
ATOM 676 N N . VAL A 1 85 ? 11.902 -4.087 -5.505 1.00 91.75 85 VAL A N 1
ATOM 677 C CA . VAL A 1 85 ? 11.597 -3.044 -6.495 1.00 91.75 85 VAL A CA 1
ATOM 678 C C . VAL A 1 85 ? 12.868 -2.403 -7.040 1.00 91.75 85 VAL A C 1
ATOM 680 O O . VAL A 1 85 ? 12.924 -2.103 -8.230 1.00 91.75 85 VAL A O 1
ATOM 683 N N . MET A 1 86 ? 13.903 -2.218 -6.220 1.00 91.31 86 MET A N 1
ATOM 684 C CA . MET A 1 86 ? 15.186 -1.686 -6.681 1.00 91.31 86 MET A CA 1
ATOM 685 C C . MET A 1 86 ? 15.824 -2.615 -7.725 1.00 91.31 86 MET A C 1
ATOM 687 O O . MET A 1 86 ? 16.168 -2.159 -8.815 1.00 91.31 86 MET A O 1
ATOM 691 N N . ARG A 1 87 ? 15.872 -3.929 -7.456 1.00 90.81 87 ARG A N 1
ATOM 692 C CA . ARG A 1 87 ? 16.378 -4.927 -8.419 1.00 90.81 87 ARG A CA 1
ATOM 693 C C . ARG A 1 87 ? 15.555 -4.954 -9.706 1.00 90.81 87 ARG A C 1
ATOM 695 O O . ARG A 1 87 ? 16.123 -4.979 -10.798 1.00 90.81 87 ARG A O 1
ATOM 702 N N . VAL A 1 88 ? 14.227 -4.923 -9.584 1.00 91.06 88 VAL A N 1
ATOM 703 C CA . VAL A 1 88 ? 13.310 -4.880 -10.733 1.00 91.06 88 VAL A CA 1
ATOM 704 C C . VAL A 1 88 ? 13.525 -3.606 -11.549 1.00 91.06 88 VAL A C 1
ATOM 706 O O . VAL A 1 88 ? 13.619 -3.673 -12.771 1.00 91.06 88 VAL A O 1
ATOM 709 N N . SER A 1 89 ? 13.662 -2.453 -10.894 1.00 91.25 89 SER A N 1
ATOM 710 C CA . SER A 1 89 ? 13.869 -1.154 -11.546 1.00 91.25 89 SER A CA 1
ATOM 711 C C . SER A 1 89 ? 15.165 -1.121 -12.353 1.00 91.25 89 SER A C 1
ATOM 713 O O . SER A 1 89 ? 15.161 -0.640 -13.489 1.00 91.25 89 SER A O 1
ATOM 715 N N . ASP A 1 90 ? 16.251 -1.670 -11.802 1.00 88.81 90 ASP A N 1
ATOM 716 C CA . ASP A 1 90 ? 17.534 -1.785 -12.496 1.00 88.81 90 ASP A CA 1
ATOM 717 C C . ASP A 1 90 ? 17.441 -2.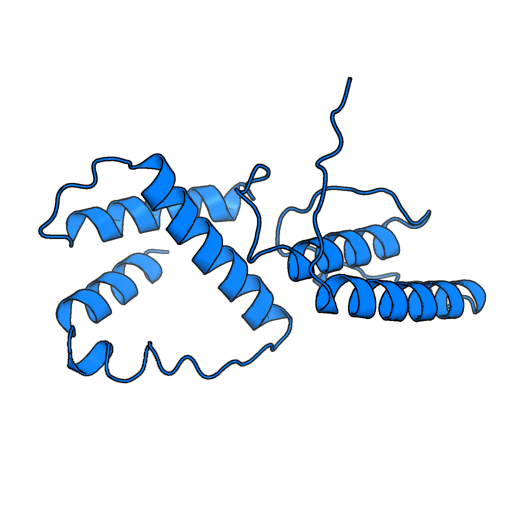759 -13.679 1.00 88.81 90 ASP A C 1
ATOM 719 O O . ASP A 1 90 ? 17.852 -2.419 -14.792 1.00 88.81 90 ASP A O 1
ATOM 723 N N . ALA A 1 91 ? 16.829 -3.932 -13.487 1.00 88.94 91 ALA A N 1
ATOM 724 C CA . ALA A 1 91 ? 16.615 -4.904 -14.558 1.00 88.94 91 ALA A CA 1
ATOM 725 C C . ALA A 1 91 ? 15.767 -4.328 -15.705 1.00 88.94 91 ALA A C 1
ATOM 727 O O . ALA A 1 91 ? 16.112 -4.507 -16.875 1.00 88.94 91 ALA A O 1
ATOM 728 N N . LEU A 1 92 ? 14.692 -3.599 -15.393 1.00 88.56 92 LEU A N 1
ATOM 729 C CA . LEU A 1 92 ? 13.851 -2.933 -16.387 1.00 88.56 92 LEU A CA 1
ATOM 730 C C . LEU A 1 92 ? 14.625 -1.856 -17.149 1.00 88.56 92 LEU A C 1
ATOM 732 O O . LEU A 1 92 ? 14.517 -1.801 -18.372 1.00 88.56 92 LEU A O 1
ATOM 736 N N . SER A 1 93 ? 15.445 -1.057 -16.457 1.00 87.00 93 SER A N 1
ATOM 737 C CA . SER A 1 93 ? 16.230 0.008 -17.091 1.00 87.00 93 SER A CA 1
ATOM 738 C C . SER A 1 93 ? 17.159 -0.510 -18.195 1.00 87.00 93 SER A C 1
ATOM 740 O O . SER A 1 93 ? 17.274 0.125 -19.239 1.00 87.00 93 SER A O 1
ATOM 742 N N . GLY A 1 94 ? 17.744 -1.701 -18.020 1.00 80.88 94 GLY A N 1
ATOM 743 C CA . GLY A 1 94 ? 18.634 -2.311 -19.013 1.00 80.88 94 GLY A CA 1
ATOM 744 C C . GLY A 1 94 ? 17.943 -2.757 -20.308 1.00 80.88 94 GLY A C 1
ATOM 745 O O . GLY A 1 94 ? 18.622 -2.989 -21.303 1.00 80.88 94 GLY A O 1
ATOM 746 N N . GLY A 1 95 ? 16.612 -2.880 -20.312 1.00 77.62 95 GLY A N 1
ATOM 747 C CA . GLY A 1 95 ? 15.826 -3.230 -21.503 1.00 77.62 95 GLY A CA 1
ATOM 748 C C . GLY A 1 95 ? 15.244 -2.029 -22.243 1.00 77.62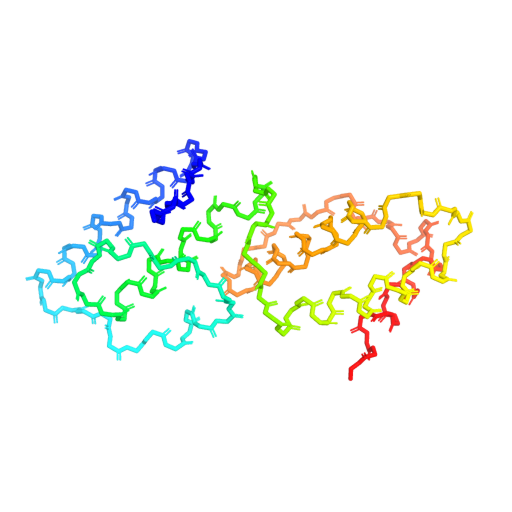 95 GLY A C 1
ATOM 749 O O . GLY A 1 95 ? 14.578 -2.206 -23.263 1.00 77.62 95 GLY A O 1
ATOM 750 N N . LEU A 1 96 ? 15.452 -0.812 -21.735 1.00 81.44 96 LEU A N 1
ATOM 751 C CA . LEU A 1 96 ? 14.936 0.405 -22.347 1.00 81.44 96 LEU A CA 1
ATOM 752 C C . LEU A 1 96 ? 15.976 1.010 -23.285 1.00 81.44 96 LEU A C 1
ATOM 754 O O . LEU A 1 96 ? 17.105 1.287 -22.894 1.00 81.44 96 LEU A O 1
ATOM 758 N N . ASN A 1 97 ? 15.556 1.323 -24.510 1.00 82.38 97 ASN A N 1
ATOM 759 C CA . ASN A 1 97 ? 16.338 2.152 -25.427 1.00 82.38 97 ASN A CA 1
ATOM 760 C C . ASN A 1 97 ? 16.130 3.652 -25.124 1.00 82.38 97 ASN A C 1
ATOM 762 O O . ASN A 1 97 ? 15.801 4.437 -26.011 1.00 82.38 97 ASN A O 1
ATOM 766 N N . ALA A 1 98 ? 16.197 4.030 -23.844 1.00 82.50 98 ALA A N 1
ATOM 767 C CA . ALA A 1 98 ? 15.956 5.388 -23.368 1.00 82.50 98 ALA A CA 1
ATOM 768 C C . ALA A 1 98 ? 16.751 5.674 -22.089 1.00 82.50 98 ALA A C 1
ATOM 770 O O . ALA A 1 98 ? 16.918 4.805 -21.233 1.00 82.50 98 ALA A O 1
ATOM 771 N N . THR A 1 99 ? 17.194 6.921 -21.932 1.00 85.31 99 THR A N 1
ATOM 772 C CA . THR A 1 99 ? 17.910 7.370 -20.734 1.00 85.31 99 THR A CA 1
ATOM 773 C C . THR A 1 99 ? 16.926 7.781 -19.644 1.00 85.31 99 THR A C 1
ATOM 775 O O . THR A 1 99 ? 16.124 8.698 -19.819 1.00 85.31 99 THR A O 1
ATOM 778 N N . ILE A 1 100 ? 17.016 7.141 -18.479 1.00 88.06 100 ILE A N 1
ATOM 779 C CA . ILE A 1 100 ? 16.251 7.536 -17.293 1.00 88.06 100 ILE A CA 1
ATOM 780 C C . ILE A 1 100 ? 16.994 8.675 -16.587 1.00 88.06 100 ILE A C 1
ATOM 782 O O . ILE A 1 100 ? 17.979 8.448 -15.886 1.00 88.06 100 ILE A O 1
ATOM 786 N N . HIS A 1 101 ? 16.509 9.905 -16.753 1.00 86.62 101 HIS A N 1
ATOM 787 C CA . HIS A 1 101 ? 17.119 11.089 -16.137 1.00 86.62 101 HIS A CA 1
ATOM 788 C C . HIS A 1 101 ? 16.797 11.240 -14.644 1.00 86.62 101 HIS A C 1
ATOM 790 O O . HIS A 1 101 ? 17.597 11.800 -13.900 1.00 86.62 101 HIS A O 1
ATOM 796 N N . ASN A 1 102 ? 15.650 10.727 -14.186 1.00 89.38 102 ASN A N 1
ATOM 797 C CA . ASN A 1 102 ? 15.243 10.793 -12.784 1.00 89.38 102 ASN A CA 1
ATOM 798 C C . ASN A 1 102 ? 14.970 9.390 -12.229 1.00 89.38 102 ASN A C 1
ATOM 800 O O . ASN A 1 102 ? 13.842 8.898 -12.250 1.00 89.38 102 ASN A O 1
ATOM 804 N N . ARG A 1 103 ? 16.029 8.747 -11.726 1.00 87.44 103 ARG A N 1
ATOM 805 C CA . ARG A 1 103 ? 15.953 7.394 -11.154 1.00 87.44 103 ARG A CA 1
ATOM 806 C C . ARG A 1 103 ? 15.056 7.311 -9.920 1.00 87.44 103 ARG A C 1
ATOM 808 O O . ARG A 1 103 ? 14.444 6.275 -9.698 1.00 87.44 103 ARG A O 1
ATOM 815 N N . HIS A 1 104 ? 14.957 8.391 -9.144 1.00 85.75 104 HIS A N 1
ATOM 816 C CA . HIS A 1 104 ? 14.108 8.423 -7.956 1.00 85.75 104 HIS A CA 1
ATOM 817 C C . HIS A 1 104 ? 12.623 8.364 -8.329 1.00 85.75 104 HIS A C 1
ATOM 819 O O . HIS A 1 104 ? 11.889 7.556 -7.770 1.00 85.75 104 HIS A O 1
ATOM 825 N N . LEU A 1 105 ? 12.179 9.187 -9.288 1.00 85.75 105 LEU A N 1
ATOM 826 C CA . LEU A 1 105 ? 10.792 9.136 -9.769 1.00 85.75 105 LEU A CA 1
ATOM 827 C C . LEU A 1 105 ? 10.482 7.804 -10.458 1.00 85.75 105 LEU A C 1
ATOM 829 O O . LEU A 1 105 ? 9.448 7.213 -10.180 1.00 85.75 105 LEU A O 1
ATOM 833 N N . TRP A 1 106 ? 11.414 7.292 -11.267 1.00 88.31 106 TRP A N 1
ATOM 834 C CA . TRP A 1 106 ? 11.297 5.968 -11.884 1.00 88.31 106 TRP A CA 1
ATOM 835 C C . TRP A 1 106 ? 11.054 4.858 -10.853 1.00 88.31 106 TRP A C 1
ATOM 837 O O . TRP A 1 106 ? 10.102 4.090 -10.973 1.00 88.31 106 TRP A O 1
ATOM 847 N N . TYR A 1 107 ? 11.889 4.803 -9.814 1.00 89.81 107 TYR A N 1
ATOM 848 C CA . TYR A 1 107 ? 11.736 3.843 -8.726 1.00 89.81 107 TYR A CA 1
ATOM 849 C C . TYR A 1 107 ? 10.413 4.039 -7.974 1.00 89.81 107 TYR A C 1
ATOM 851 O O . TYR A 1 107 ? 9.707 3.065 -7.721 1.00 89.81 107 TYR A O 1
ATOM 859 N N . ALA A 1 108 ? 10.056 5.283 -7.639 1.00 86.25 108 ALA A N 1
ATOM 860 C CA . ALA A 1 108 ? 8.836 5.585 -6.896 1.00 86.25 108 ALA A CA 1
ATOM 861 C C . ALA A 1 108 ? 7.573 5.150 -7.658 1.00 86.25 108 ALA A C 1
ATOM 863 O O . ALA A 1 108 ? 6.663 4.586 -7.054 1.00 86.25 108 ALA A O 1
ATOM 864 N N . ASP A 1 109 ? 7.533 5.349 -8.977 1.00 86.19 109 ASP A N 1
ATOM 865 C CA . ASP A 1 109 ? 6.407 4.931 -9.815 1.00 86.19 109 ASP A CA 1
ATOM 866 C C . ASP A 1 109 ? 6.264 3.403 -9.858 1.00 86.19 109 ASP A C 1
ATOM 868 O O . ASP A 1 109 ? 5.160 2.879 -9.680 1.00 86.19 109 ASP A O 1
ATOM 872 N N . ILE A 1 110 ? 7.374 2.673 -10.022 1.00 89.12 110 ILE A N 1
ATOM 873 C CA . ILE A 1 110 ? 7.366 1.201 -10.006 1.00 89.12 110 ILE A CA 1
ATOM 874 C C . ILE A 1 110 ? 6.967 0.683 -8.623 1.00 89.12 110 ILE A C 1
ATOM 876 O O . ILE A 1 110 ? 6.132 -0.218 -8.524 1.00 89.12 110 ILE A O 1
ATOM 880 N N . TYR A 1 111 ? 7.528 1.262 -7.559 1.00 89.44 111 TYR A N 1
ATOM 881 C CA . TYR A 1 111 ? 7.202 0.890 -6.186 1.00 89.44 111 TYR A CA 1
ATOM 882 C C . TYR A 1 111 ? 5.706 1.058 -5.924 1.00 89.44 111 TYR A C 1
ATOM 884 O O . TYR A 1 111 ? 5.053 0.120 -5.473 1.00 89.44 111 TYR A O 1
ATOM 892 N N . ASN A 1 112 ? 5.147 2.223 -6.266 1.00 85.06 112 ASN A N 1
ATOM 893 C CA . ASN A 1 112 ? 3.727 2.514 -6.091 1.00 85.06 112 ASN A CA 1
ATOM 894 C C . ASN A 1 112 ? 2.846 1.527 -6.863 1.00 85.06 112 ASN A C 1
ATOM 896 O O . ASN A 1 112 ? 1.843 1.054 -6.329 1.00 85.06 112 ASN A O 1
ATOM 900 N N . PHE A 1 113 ? 3.228 1.185 -8.097 1.00 85.88 113 PHE A N 1
ATOM 901 C CA . PHE A 1 113 ? 2.485 0.223 -8.904 1.00 85.88 113 PHE A CA 1
ATOM 902 C C . PHE A 1 113 ? 2.492 -1.182 -8.285 1.00 85.88 113 PHE A C 1
ATOM 904 O O . PHE A 1 113 ? 1.435 -1.795 -8.141 1.00 85.88 113 PHE A O 1
ATOM 911 N N . ILE A 1 114 ? 3.659 -1.689 -7.873 1.00 88.06 114 ILE A N 1
ATOM 912 C CA . ILE A 1 114 ? 3.769 -3.025 -7.268 1.00 88.06 114 ILE A CA 1
ATOM 913 C C . ILE A 1 114 ? 3.068 -3.061 -5.904 1.00 88.06 114 ILE A C 1
ATOM 915 O O . ILE A 1 114 ? 2.325 -4.000 -5.622 1.00 88.06 114 ILE A O 1
ATOM 919 N N . TYR A 1 115 ? 3.224 -2.019 -5.087 1.00 87.50 115 TYR A N 1
ATOM 920 C CA . TYR A 1 115 ? 2.527 -1.876 -3.809 1.00 87.50 115 TYR A CA 1
ATOM 921 C C . TYR A 1 115 ? 0.999 -1.931 -3.989 1.00 87.50 115 TYR A C 1
ATOM 923 O O . TYR A 1 115 ? 0.309 -2.689 -3.303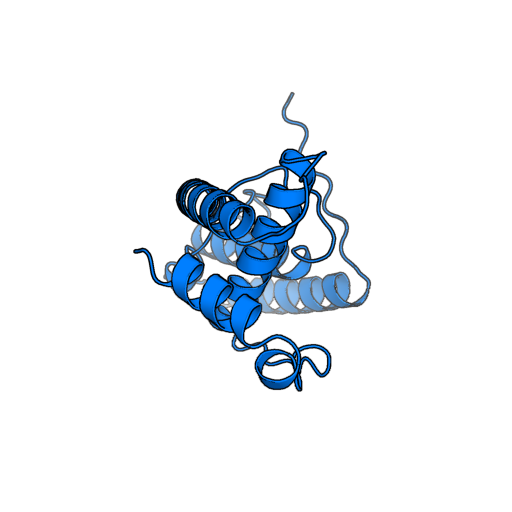 1.00 87.50 115 TYR A O 1
ATOM 931 N N . ALA A 1 116 ? 0.472 -1.185 -4.966 1.00 83.00 116 ALA A N 1
ATOM 932 C CA . ALA A 1 116 ? -0.941 -1.209 -5.331 1.00 83.00 116 ALA A CA 1
ATOM 933 C C . ALA A 1 116 ? -1.403 -2.607 -5.767 1.00 83.00 116 ALA A C 1
ATOM 935 O O . ALA A 1 116 ? -2.451 -3.074 -5.322 1.00 83.00 116 ALA A O 1
ATOM 936 N N . ALA A 1 117 ? -0.613 -3.288 -6.602 1.00 85.12 117 ALA A N 1
ATOM 937 C CA . ALA A 1 117 ? -0.924 -4.628 -7.090 1.00 85.12 117 ALA A CA 1
ATOM 938 C C . ALA A 1 117 ? -0.958 -5.670 -5.958 1.00 85.12 117 ALA A C 1
ATOM 940 O O . ALA A 1 117 ? -1.839 -6.529 -5.950 1.00 85.12 117 ALA A O 1
ATOM 941 N N . ILE A 1 118 ? -0.055 -5.576 -4.972 1.00 87.69 118 ILE A N 1
ATOM 942 C CA . ILE A 1 118 ? -0.056 -6.451 -3.787 1.00 87.69 118 ILE A CA 1
ATOM 943 C C . ILE A 1 118 ? -1.347 -6.261 -2.987 1.00 87.69 118 ILE A C 1
ATOM 945 O O . ILE A 1 118 ? -2.016 -7.244 -2.669 1.00 87.69 118 ILE A O 1
ATOM 949 N N . ILE A 1 119 ? -1.732 -5.013 -2.706 1.00 84.25 119 ILE A N 1
ATOM 950 C CA . ILE A 1 119 ? -2.985 -4.696 -2.002 1.00 84.25 119 ILE A CA 1
ATOM 951 C C . ILE A 1 119 ? -4.185 -5.234 -2.780 1.00 84.25 119 ILE A C 1
ATOM 953 O O . ILE A 1 119 ? -5.027 -5.928 -2.212 1.00 84.25 119 ILE A O 1
ATOM 957 N N . GLN A 1 120 ? -4.256 -4.958 -4.082 1.00 81.81 120 GLN A N 1
ATOM 958 C CA . GLN A 1 120 ? -5.350 -5.431 -4.926 1.00 81.81 120 GLN A CA 1
ATOM 959 C C . GLN A 1 120 ? -5.457 -6.956 -4.923 1.00 81.81 120 GLN A C 1
ATOM 961 O O . GLN A 1 120 ? -6.554 -7.491 -4.774 1.00 81.81 120 GLN A O 1
ATOM 966 N N . ASN A 1 121 ? -4.327 -7.658 -5.032 1.00 84.31 121 ASN A N 1
ATOM 967 C CA . ASN A 1 121 ? -4.292 -9.113 -5.002 1.00 84.31 121 ASN A CA 1
ATOM 968 C C . ASN A 1 121 ? -4.764 -9.664 -3.648 1.00 84.31 121 ASN A C 1
ATOM 970 O O . ASN A 1 121 ? -5.620 -10.547 -3.618 1.00 84.31 121 ASN A O 1
ATOM 974 N N . LYS A 1 122 ? -4.265 -9.103 -2.539 1.00 85.25 122 LYS A N 1
ATOM 975 C CA . LYS A 1 122 ? -4.602 -9.541 -1.176 1.00 85.25 122 LYS A CA 1
ATOM 976 C C . LYS A 1 122 ? -6.066 -9.325 -0.816 1.00 85.25 122 LYS A C 1
ATOM 978 O O . LYS A 1 122 ? -6.651 -10.172 -0.154 1.00 85.25 122 LYS A O 1
ATOM 983 N N . PHE A 1 123 ? -6.664 -8.228 -1.273 1.00 78.81 123 PHE A N 1
ATOM 984 C CA . PHE A 1 123 ? -8.075 -7.926 -1.027 1.00 78.81 123 PHE A CA 1
ATOM 985 C C . PHE A 1 123 ? -9.012 -8.417 -2.139 1.00 78.81 123 PHE A C 1
ATOM 987 O O . PHE A 1 123 ? -10.194 -8.080 -2.127 1.00 78.81 123 PHE A O 1
ATOM 994 N N . HIS A 1 124 ? -8.505 -9.194 -3.104 1.00 78.62 124 HIS A N 1
ATOM 995 C CA . HIS A 1 124 ? -9.268 -9.672 -4.261 1.00 78.62 124 HIS A CA 1
ATOM 996 C C . HIS A 1 124 ? -9.998 -8.546 -5.021 1.00 78.62 124 HIS A C 1
ATOM 998 O O . HIS A 1 124 ? -11.089 -8.732 -5.562 1.00 78.62 124 HIS A O 1
ATOM 1004 N N . LEU A 1 125 ? -9.383 -7.362 -5.075 1.00 70.81 125 LEU A N 1
ATOM 1005 C CA . LEU A 1 125 ? -9.894 -6.202 -5.795 1.00 70.81 125 LEU A CA 1
ATOM 1006 C C . LEU A 1 125 ? -9.534 -6.348 -7.274 1.00 70.81 125 LEU A C 1
ATOM 1008 O O . LEU A 1 125 ? -8.461 -5.934 -7.712 1.00 70.81 125 LEU A O 1
ATOM 1012 N N . TRP A 1 126 ? -10.419 -6.980 -8.039 1.00 61.59 126 TRP A N 1
ATOM 1013 C CA . TRP A 1 126 ? -10.217 -7.169 -9.470 1.00 61.59 126 TRP A CA 1
ATOM 1014 C C . TRP A 1 126 ? -10.749 -5.965 -10.249 1.00 61.59 126 TRP A C 1
ATOM 1016 O O . TRP A 1 126 ? -11.936 -5.643 -10.179 1.00 61.59 126 TRP A O 1
ATOM 1026 N N . PHE A 1 127 ? -9.877 -5.315 -11.015 1.00 64.06 127 PHE A N 1
ATOM 1027 C CA . PHE A 1 127 ? -10.265 -4.278 -11.964 1.00 64.06 127 PHE A CA 1
ATOM 1028 C C . PHE A 1 127 ? -9.739 -4.657 -13.342 1.00 64.06 127 PHE A C 1
ATOM 1030 O O . PHE A 1 127 ? -8.550 -4.921 -13.503 1.00 64.06 127 PHE A O 1
ATOM 1037 N N . ASP A 1 128 ? -10.631 -4.676 -14.330 1.00 62.94 128 ASP A N 1
ATOM 1038 C CA . ASP A 1 128 ? -10.243 -4.840 -15.727 1.00 62.94 128 ASP A CA 1
ATOM 1039 C C . ASP A 1 128 ? -9.454 -3.602 -16.181 1.00 62.94 128 ASP A C 1
ATOM 1041 O O . ASP A 1 128 ? -10.022 -2.515 -16.354 1.00 62.94 128 ASP A O 1
ATOM 1045 N N . ASP A 1 129 ? -8.137 -3.747 -16.347 1.00 69.88 129 ASP A N 1
ATOM 1046 C CA . ASP A 1 129 ? -7.303 -2.688 -16.903 1.00 69.88 129 ASP A CA 1
ATOM 1047 C C . ASP A 1 129 ? -7.266 -2.787 -18.428 1.00 69.88 129 ASP A C 1
ATOM 1049 O O . ASP A 1 129 ? -6.359 -3.353 -19.047 1.00 69.88 129 ASP A O 1
ATOM 1053 N N . LYS A 1 130 ? -8.250 -2.134 -19.047 1.00 75.44 130 LYS A N 1
ATOM 1054 C CA . LYS A 1 130 ? -8.359 -2.002 -20.504 1.00 75.44 130 LYS A CA 1
ATOM 1055 C C . LYS A 1 130 ? -7.116 -1.391 -21.160 1.00 75.44 130 LYS A C 1
ATOM 1057 O O . LYS A 1 130 ? -6.979 -1.504 -22.374 1.00 75.44 130 LYS A O 1
ATOM 1062 N N . LYS A 1 131 ? -6.223 -0.731 -20.409 1.00 70.44 131 LYS A N 1
ATOM 1063 C CA . LYS A 1 131 ? -4.963 -0.182 -20.939 1.00 70.44 131 LYS A CA 1
ATOM 1064 C C . LYS A 1 131 ? -3.880 -1.247 -21.094 1.00 70.44 131 LYS A C 1
ATOM 1066 O O . LYS A 1 131 ? -2.956 -1.042 -21.876 1.00 70.44 131 LYS A O 1
ATOM 1071 N N . LEU A 1 132 ? -3.992 -2.366 -20.378 1.00 72.94 132 LEU A N 1
ATOM 1072 C CA . LEU A 1 132 ? -3.108 -3.523 -20.526 1.00 72.94 132 LEU A CA 1
ATOM 1073 C C . LEU A 1 132 ? -3.562 -4.460 -21.651 1.00 72.94 132 LEU A C 1
ATOM 1075 O O . LEU A 1 132 ? -2.762 -5.268 -22.135 1.00 72.94 132 LEU A O 1
ATOM 1079 N N . HIS A 1 133 ? -4.806 -4.318 -22.125 1.00 75.81 133 HIS A N 1
ATOM 1080 C CA . HIS A 1 133 ? -5.250 -4.992 -23.339 1.00 75.81 133 HIS A CA 1
ATOM 1081 C C . HIS A 1 133 ? -4.322 -4.651 -24.504 1.00 75.81 133 HIS A C 1
ATOM 1083 O O . HIS A 1 133 ? -3.893 -3.515 -24.689 1.00 75.81 133 HIS A O 1
ATOM 1089 N N . ASP A 1 134 ? -3.991 -5.673 -25.287 1.00 81.38 134 ASP A N 1
ATOM 1090 C CA . ASP A 1 134 ? -3.055 -5.612 -26.406 1.00 81.38 134 ASP A CA 1
ATOM 1091 C C . ASP A 1 134 ? -1.595 -5.273 -26.085 1.00 81.38 134 ASP A C 1
ATOM 1093 O O . ASP A 1 134 ? -0.790 -5.324 -27.013 1.00 81.38 134 ASP A O 1
ATOM 1097 N N . VAL A 1 135 ? -1.186 -4.978 -24.845 1.00 83.81 135 VAL A N 1
ATOM 1098 C CA . VAL A 1 135 ? 0.223 -4.627 -24.560 1.00 83.81 135 VAL A CA 1
ATOM 1099 C C . VAL A 1 135 ? 1.165 -5.764 -24.952 1.00 83.81 135 VAL A C 1
ATOM 1101 O O . VAL A 1 135 ? 2.163 -5.524 -25.629 1.00 83.81 135 VAL A O 1
ATOM 1104 N N . GLN A 1 136 ? 0.806 -7.012 -24.639 1.00 85.62 136 GLN A N 1
ATOM 1105 C CA . GLN A 1 136 ? 1.563 -8.189 -25.075 1.00 85.62 136 GLN A CA 1
ATOM 1106 C C . GLN A 1 136 ? 1.677 -8.278 -26.608 1.00 85.62 136 GLN A C 1
ATOM 1108 O O . GLN A 1 136 ? 2.712 -8.691 -27.128 1.00 85.62 136 GLN A O 1
ATOM 1113 N N . ARG A 1 137 ? 0.625 -7.882 -27.337 1.00 87.62 137 ARG A N 1
ATOM 1114 C CA . ARG A 1 137 ? 0.581 -7.911 -28.806 1.00 87.62 137 ARG A CA 1
ATOM 1115 C C . ARG A 1 137 ? 1.370 -6.757 -29.430 1.00 87.62 137 ARG A C 1
ATOM 1117 O O . ARG A 1 137 ? 2.093 -6.973 -30.395 1.00 87.62 137 ARG A O 1
ATOM 1124 N N . ARG A 1 138 ? 1.226 -5.541 -28.895 1.00 87.19 138 ARG A N 1
ATOM 1125 C CA . ARG A 1 138 ? 1.824 -4.301 -29.421 1.00 87.19 138 ARG A CA 1
ATOM 1126 C C . ARG A 1 138 ? 3.293 -4.149 -29.036 1.00 87.19 138 ARG A C 1
ATOM 1128 O O . ARG A 1 138 ? 4.074 -3.644 -29.833 1.00 87.19 138 ARG A O 1
ATOM 1135 N N . TYR A 1 139 ? 3.673 -4.610 -27.845 1.00 86.56 139 TYR A N 1
ATOM 1136 C CA . TYR A 1 139 ? 5.025 -4.479 -27.298 1.00 86.56 139 TYR A CA 1
ATOM 1137 C C . TYR A 1 139 ? 5.539 -5.818 -26.734 1.00 86.56 139 TYR A C 1
ATOM 1139 O O . TYR A 1 139 ? 5.848 -5.922 -25.545 1.00 86.56 139 TYR A O 1
ATOM 1147 N N . PRO A 1 140 ? 5.669 -6.868 -27.567 1.00 87.81 140 PRO A N 1
ATOM 1148 C CA . PRO A 1 140 ? 5.994 -8.218 -27.099 1.00 87.81 140 PRO A CA 1
ATOM 1149 C C . PRO A 1 140 ? 7.373 -8.320 -26.436 1.00 87.81 140 PRO A C 1
ATOM 1151 O O . PRO A 1 140 ? 7.554 -9.113 -25.513 1.00 87.81 140 PRO A O 1
ATOM 1154 N N . GLN A 1 141 ? 8.353 -7.529 -26.885 1.00 85.62 141 GLN A N 1
ATOM 1155 C CA . GLN A 1 141 ? 9.690 -7.506 -26.283 1.00 85.62 141 GLN A CA 1
ATOM 1156 C C . GLN A 1 141 ? 9.664 -6.872 -24.889 1.00 85.62 141 GLN A C 1
ATOM 1158 O O . GLN A 1 141 ? 10.173 -7.473 -23.947 1.00 85.62 141 GLN A O 1
ATOM 1163 N N . LEU A 1 142 ? 8.996 -5.720 -24.745 1.00 84.00 142 LEU A N 1
ATOM 1164 C CA . LEU A 1 142 ? 8.793 -5.063 -23.452 1.00 84.00 142 LEU A CA 1
ATOM 1165 C C . LEU A 1 142 ? 8.057 -5.990 -22.480 1.00 84.00 142 LEU A C 1
ATOM 1167 O O . LEU A 1 142 ? 8.480 -6.146 -21.341 1.00 84.00 142 LEU A O 1
ATOM 1171 N N . TRP A 1 143 ? 7.003 -6.661 -22.950 1.00 86.81 143 TRP A N 1
ATOM 1172 C CA . TRP A 1 143 ? 6.254 -7.627 -22.151 1.00 86.81 143 TRP A CA 1
ATOM 1173 C C . TRP A 1 143 ? 7.147 -8.748 -21.606 1.00 86.81 143 TRP A C 1
ATOM 1175 O O . TRP A 1 143 ? 7.151 -9.007 -20.404 1.00 86.81 143 TRP A O 1
ATOM 1185 N N . ARG A 1 144 ? 7.953 -9.387 -22.467 1.00 87.50 144 ARG A N 1
ATOM 1186 C CA . ARG A 1 144 ? 8.893 -10.435 -22.032 1.00 87.50 144 ARG A CA 1
ATOM 1187 C C . ARG A 1 144 ? 9.932 -9.898 -21.056 1.00 87.50 144 ARG A C 1
ATOM 1189 O O . ARG A 1 144 ? 10.237 -10.579 -20.083 1.00 87.50 144 ARG A O 1
ATOM 1196 N N . HIS A 1 145 ? 10.455 -8.700 -21.305 1.00 86.06 145 HIS A N 1
ATOM 1197 C CA . HIS A 1 145 ? 11.456 -8.075 -20.445 1.00 86.06 145 HIS A CA 1
ATOM 1198 C C . HIS A 1 145 ? 10.902 -7.810 -19.043 1.00 86.06 145 HIS A C 1
ATOM 1200 O O . HIS A 1 145 ? 11.531 -8.176 -18.055 1.00 86.06 145 HIS A O 1
ATOM 1206 N N . VAL A 1 146 ? 9.678 -7.277 -18.950 1.00 86.94 146 VAL A N 1
ATOM 1207 C CA . VAL A 1 146 ? 8.969 -7.093 -17.674 1.00 86.94 146 VAL A CA 1
ATOM 1208 C C . VAL A 1 146 ? 8.751 -8.433 -16.973 1.00 86.94 146 VAL A C 1
ATOM 1210 O O . VAL A 1 146 ? 9.059 -8.564 -15.792 1.00 86.94 146 VAL A O 1
ATOM 1213 N N . GLN A 1 147 ? 8.293 -9.461 -17.695 1.00 87.88 147 GLN A N 1
ATOM 1214 C CA . GLN A 1 147 ? 8.115 -10.795 -17.116 1.00 87.88 147 GLN A CA 1
ATOM 1215 C C . GLN A 1 147 ? 9.426 -11.392 -16.589 1.00 87.88 147 GLN A C 1
ATOM 1217 O O . GLN A 1 147 ? 9.419 -12.055 -15.558 1.00 87.88 147 GLN A O 1
ATOM 1222 N N . GLN A 1 148 ? 10.545 -11.187 -17.283 1.00 87.38 148 GLN A N 1
ATOM 1223 C CA . GLN A 1 148 ? 11.856 -11.667 -16.843 1.00 87.38 148 GLN A CA 1
ATOM 1224 C C . GLN A 1 148 ? 12.374 -10.885 -15.635 1.00 87.38 148 GLN A C 1
ATOM 1226 O O . GLN A 1 148 ? 12.902 -11.497 -14.709 1.00 87.38 148 GLN A O 1
ATOM 1231 N N . ALA A 1 149 ? 12.191 -9.563 -15.620 1.00 84.25 149 ALA A N 1
ATOM 1232 C CA . ALA A 1 149 ? 12.578 -8.712 -14.498 1.00 84.25 149 ALA A CA 1
ATOM 1233 C C . ALA A 1 149 ? 11.841 -9.101 -13.207 1.00 84.25 149 ALA A C 1
ATOM 1235 O O . ALA A 1 149 ? 12.456 -9.118 -12.148 1.00 84.25 149 ALA A O 1
ATOM 1236 N N . LEU A 1 150 ? 10.562 -9.481 -13.310 1.00 80.94 150 LEU A N 1
ATOM 1237 C CA . LEU A 1 150 ? 9.738 -9.911 -12.174 1.00 80.94 150 LEU A CA 1
ATOM 1238 C C . LEU A 1 150 ? 9.967 -11.372 -11.742 1.00 80.94 150 LEU A C 1
ATOM 1240 O O . LEU A 1 150 ? 9.609 -11.729 -10.628 1.00 80.94 150 LEU A O 1
ATOM 1244 N N . LYS A 1 151 ? 10.522 -12.231 -12.611 1.00 76.25 151 LYS A N 1
ATOM 1245 C CA . LYS A 1 151 ? 10.792 -13.658 -12.324 1.00 76.25 151 LYS A CA 1
ATOM 1246 C C . LYS A 1 151 ? 12.185 -13.934 -11.762 1.00 76.25 151 LYS A C 1
ATOM 1248 O O . LYS A 1 151 ? 12.476 -15.078 -11.434 1.00 76.25 151 LYS A O 1
ATOM 1253 N N . ARG A 1 152 ? 13.071 -12.937 -11.728 1.00 58.72 152 ARG A N 1
ATOM 1254 C CA . ARG A 1 152 ? 14.389 -13.060 -11.095 1.00 58.72 152 ARG A CA 1
ATOM 1255 C C . ARG A 1 152 ? 14.238 -12.956 -9.573 1.00 58.72 152 ARG A C 1
ATOM 1257 O O . ARG A 1 152 ? 14.647 -11.958 -8.994 1.00 58.72 152 ARG A O 1
ATOM 1264 N N . ASP A 1 153 ? 13.651 -13.987 -8.978 1.00 47.12 153 ASP A N 1
ATOM 1265 C CA . ASP A 1 153 ? 13.744 -14.346 -7.559 1.00 47.12 153 ASP A CA 1
ATOM 1266 C C . ASP A 1 153 ? 13.776 -15.881 -7.458 1.00 47.12 153 ASP A C 1
ATOM 1268 O O . ASP A 1 153 ? 12.936 -16.540 -8.117 1.00 47.12 153 ASP A O 1
#

Organism: Kluyvera cryocrescens (NCBI:txid580)

Sequence (153 aa):
MSLAPATRLGYNGRKYLLVYLSLALHRIKRGHDITDSRMCNFLTTYPYAVLSDDDENLCLDMLIASLTFIHRPFTLYDPLLAAHVMRVSDALSGGLNATIHNRHLWYADIYNFIYAAIIQNKFHLWFDDKKLHDVQRRYPQLWRHVQQALKRD